Protein AF-A0A3D0PA79-F1 (afdb_monomer_lite)

Radius of gyration: 17.0 Å; chains: 1; bounding box: 47×31×41 Å

Structure (mmCIF, N/CA/C/O backbone):
data_AF-A0A3D0PA79-F1
#
_entry.id   AF-A0A3D0PA79-F1
#
loop_
_atom_site.group_PDB
_atom_site.id
_atom_site.type_symbol
_atom_site.label_atom_id
_atom_site.label_alt_id
_atom_site.label_comp_id
_atom_site.label_asym_id
_atom_site.label_entity_id
_atom_site.label_seq_id
_atom_site.pdbx_PDB_ins_code
_atom_site.Cartn_x
_atom_site.Cartn_y
_atom_site.Cartn_z
_atom_site.occupancy
_atom_site.B_iso_or_equiv
_atom_site.auth_seq_id
_atom_site.auth_comp_id
_atom_site.auth_asym_id
_atom_site.auth_atom_id
_atom_site.pdbx_PDB_model_num
ATOM 1 N N . MET A 1 1 ? -17.992 0.519 23.769 1.00 36.78 1 MET A N 1
ATOM 2 C CA . MET A 1 1 ? -16.547 0.786 23.599 1.00 36.78 1 MET A CA 1
ATOM 3 C C . MET A 1 1 ? -16.282 0.876 22.112 1.00 36.78 1 MET A C 1
ATOM 5 O O . MET A 1 1 ? -16.690 -0.036 21.404 1.00 36.78 1 MET A O 1
ATOM 9 N N . LEU A 1 2 ? -15.693 1.971 21.632 1.00 39.31 2 LEU A N 1
ATOM 10 C CA . LEU A 1 2 ? -15.234 2.048 20.245 1.00 39.31 2 LEU A CA 1
ATOM 11 C C . LEU A 1 2 ? -14.157 0.974 20.070 1.00 39.31 2 LEU A C 1
ATOM 13 O O . LEU A 1 2 ? -13.122 1.018 20.732 1.00 39.31 2 LEU A O 1
ATOM 17 N N . GLN A 1 3 ? -14.460 -0.046 19.272 1.00 54.16 3 GLN A N 1
ATOM 18 C CA . GLN A 1 3 ? -13.508 -1.086 18.902 1.00 54.16 3 GLN A CA 1
ATOM 19 C C . GLN A 1 3 ? -12.375 -0.391 18.136 1.00 54.16 3 GLN A C 1
ATOM 21 O O . GLN A 1 3 ? -12.646 0.327 17.175 1.00 54.16 3 GLN A O 1
ATOM 26 N N . GLY A 1 4 ? -11.131 -0.522 18.603 1.00 68.94 4 GLY A N 1
ATOM 27 C CA . GLY A 1 4 ? -9.978 -0.015 17.858 1.00 68.94 4 GLY A CA 1
ATOM 28 C C . GLY A 1 4 ? -9.856 -0.706 16.495 1.00 68.94 4 GLY A C 1
ATOM 29 O O . GLY A 1 4 ? -10.441 -1.767 16.289 1.00 68.94 4 GLY A O 1
ATOM 30 N N . ASP A 1 5 ? -9.063 -0.134 15.586 1.00 83.81 5 ASP A N 1
ATOM 31 C CA . ASP A 1 5 ? -8.858 -0.641 14.213 1.00 83.81 5 ASP A CA 1
ATOM 32 C C . ASP A 1 5 ? -8.381 -2.112 14.140 1.00 83.81 5 ASP A C 1
ATOM 34 O O . ASP A 1 5 ? -8.473 -2.748 13.088 1.00 83.81 5 ASP A O 1
ATOM 38 N N . PHE A 1 6 ? -7.880 -2.661 15.252 1.00 90.94 6 PHE A N 1
ATOM 39 C CA . PHE A 1 6 ? -7.354 -4.018 15.373 1.00 90.94 6 PHE A CA 1
ATOM 40 C C . PHE A 1 6 ? -7.949 -4.745 16.591 1.00 90.94 6 PHE A C 1
ATOM 42 O O . PHE A 1 6 ? -8.227 -4.109 17.615 1.00 90.94 6 PHE A O 1
ATOM 49 N N . PRO A 1 7 ? -8.112 -6.081 16.527 1.00 89.12 7 PRO A N 1
ATOM 50 C CA . PRO A 1 7 ? -8.653 -6.859 17.634 1.00 89.12 7 PRO A CA 1
ATOM 51 C C . PRO A 1 7 ? -7.696 -6.882 18.834 1.00 89.12 7 PRO A C 1
ATOM 53 O O . PRO A 1 7 ? -6.477 -6.923 18.679 1.00 89.12 7 PRO A O 1
ATOM 56 N N . ALA A 1 8 ? -8.250 -6.942 20.050 1.00 88.75 8 ALA A N 1
ATOM 57 C CA . ALA A 1 8 ? -7.464 -7.012 21.290 1.00 88.75 8 ALA A CA 1
ATOM 58 C C . ALA A 1 8 ? -6.569 -8.265 21.377 1.00 88.75 8 ALA A C 1
ATOM 60 O O . ALA A 1 8 ? -5.564 -8.263 22.082 1.00 88.75 8 ALA A O 1
ATOM 61 N N . THR A 1 9 ? -6.904 -9.318 20.626 1.00 93.06 9 THR A N 1
ATOM 62 C CA . THR A 1 9 ? -6.103 -10.543 20.489 1.00 93.06 9 THR A CA 1
ATOM 63 C C . THR A 1 9 ? -4.827 -10.351 19.662 1.00 93.06 9 THR A C 1
ATOM 65 O O . THR A 1 9 ? -3.994 -11.253 19.631 1.00 93.06 9 THR A O 1
ATOM 68 N N . ALA A 1 10 ? -4.635 -9.191 19.021 1.00 92.81 10 ALA A N 1
ATOM 69 C CA . ALA A 1 10 ? -3.447 -8.844 18.246 1.00 92.81 10 ALA A CA 1
ATOM 70 C C . ALA A 1 10 ? -2.656 -7.697 18.918 1.00 92.81 10 ALA A C 1
ATOM 72 O O . ALA A 1 10 ? -2.628 -6.573 18.409 1.00 92.81 10 ALA A O 1
ATOM 73 N N . PRO A 1 11 ? -1.977 -7.947 20.056 1.00 93.19 11 PRO A N 1
ATOM 74 C CA . PRO A 1 11 ? -1.363 -6.893 20.873 1.00 93.19 11 PRO A CA 1
ATOM 75 C C . PRO A 1 11 ? -0.269 -6.101 20.140 1.00 93.19 11 PRO A C 1
ATOM 77 O O . PRO A 1 11 ? -0.058 -4.922 20.418 1.00 93.19 11 PRO A O 1
ATOM 80 N N . ALA A 1 12 ? 0.403 -6.719 19.165 1.00 95.81 12 ALA A N 1
ATOM 81 C CA . ALA A 1 12 ? 1.434 -6.067 18.362 1.00 95.81 12 ALA A CA 1
ATOM 82 C C . ALA A 1 12 ? 0.885 -5.284 17.152 1.00 95.81 12 ALA A C 1
ATOM 84 O O . ALA A 1 12 ? 1.645 -4.557 16.514 1.00 95.81 12 ALA A O 1
ATOM 85 N N . ALA A 1 13 ? -0.409 -5.392 16.823 1.00 94.56 13 ALA A N 1
ATOM 86 C CA . ALA A 1 13 ? -0.954 -4.815 15.593 1.00 94.56 13 ALA A CA 1
ATOM 87 C C . ALA A 1 13 ? -0.825 -3.287 15.558 1.00 94.56 13 ALA A C 1
ATOM 89 O O . ALA A 1 13 ? -0.270 -2.743 14.609 1.00 94.56 13 ALA A O 1
ATOM 90 N N . ASN A 1 14 ? -1.249 -2.603 16.625 1.00 94.50 14 ASN A N 1
ATOM 91 C CA . ASN A 1 14 ? -1.129 -1.148 16.734 1.00 94.50 14 ASN A CA 1
ATOM 92 C C . ASN A 1 14 ? 0.325 -0.653 16.604 1.00 94.50 14 ASN A C 1
ATOM 94 O O . ASN A 1 14 ? 0.590 0.153 15.707 1.00 94.50 14 ASN A O 1
ATOM 98 N N . PRO A 1 15 ? 1.292 -1.104 17.433 1.00 95.31 15 PRO A N 1
ATOM 99 C CA . PRO A 1 15 ? 2.656 -0.593 17.336 1.00 95.31 15 PRO A CA 1
ATOM 100 C C . PRO A 1 15 ? 3.308 -0.908 15.985 1.00 95.31 15 PRO A C 1
ATOM 102 O O . PRO A 1 15 ? 4.009 -0.047 15.459 1.00 95.31 15 PRO A O 1
ATOM 105 N N . VAL A 1 16 ? 3.055 -2.082 15.390 1.00 96.75 16 VAL A N 1
ATOM 106 C CA . VAL A 1 16 ? 3.577 -2.437 14.057 1.00 96.75 16 VAL A CA 1
ATOM 107 C C . VAL A 1 16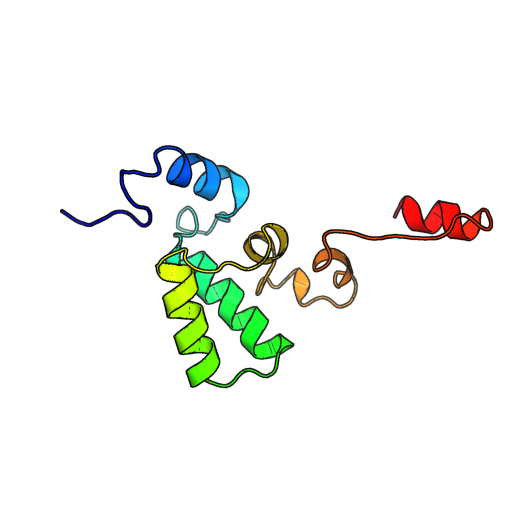 ? 2.948 -1.571 12.966 1.00 96.75 16 VAL A C 1
ATOM 109 O O . VAL A 1 16 ? 3.665 -0.997 12.149 1.00 96.75 16 VAL A O 1
ATOM 112 N N . PHE A 1 17 ? 1.625 -1.415 12.964 1.00 97.31 17 PHE A N 1
ATOM 113 C CA . PHE A 1 17 ? 0.931 -0.609 11.965 1.00 97.31 17 PHE A CA 1
ATOM 114 C C . PHE A 1 17 ? 1.410 0.847 11.976 1.00 97.31 17 PHE A C 1
ATOM 116 O O . PHE A 1 17 ? 1.838 1.371 10.941 1.00 97.31 17 PHE A O 1
ATOM 123 N N . TYR A 1 18 ? 1.397 1.489 13.147 1.00 96.31 18 TYR A N 1
ATOM 124 C CA . TYR A 1 18 ? 1.718 2.910 13.248 1.00 96.31 18 TYR A CA 1
ATOM 125 C C . TYR A 1 18 ? 3.187 3.222 12.965 1.00 96.31 18 TYR A C 1
ATOM 127 O O . TYR A 1 18 ? 3.489 4.308 12.466 1.00 96.31 18 TYR A O 1
ATOM 135 N N . ARG A 1 19 ? 4.109 2.291 13.248 1.00 97.00 19 ARG A N 1
ATOM 136 C CA . ARG A 1 19 ? 5.537 2.492 12.962 1.00 97.00 19 ARG A CA 1
ATOM 137 C C . ARG A 1 19 ? 5.934 2.149 11.525 1.00 97.00 19 ARG A C 1
ATOM 139 O O . ARG A 1 19 ? 6.971 2.636 11.088 1.00 97.00 19 ARG A O 1
ATOM 146 N N . THR A 1 20 ? 5.156 1.322 10.819 1.00 97.56 20 THR A N 1
ATOM 147 C CA . THR A 1 20 ? 5.568 0.753 9.523 1.00 97.56 20 THR A CA 1
ATOM 148 C C . THR A 1 20 ? 4.714 1.211 8.340 1.00 97.56 20 THR A C 1
ATOM 150 O O . THR A 1 20 ? 5.280 1.515 7.297 1.00 97.56 20 THR A O 1
ATOM 153 N N . TYR A 1 21 ? 3.384 1.277 8.467 1.00 97.94 21 TYR A N 1
ATOM 154 C CA . TYR A 1 21 ? 2.488 1.474 7.309 1.00 97.94 21 TYR A CA 1
ATOM 155 C C . TYR A 1 21 ? 1.682 2.771 7.356 1.00 97.94 21 TYR A C 1
ATOM 157 O O . TYR A 1 21 ? 1.320 3.312 6.316 1.00 97.94 21 TYR A O 1
ATOM 165 N N . SER A 1 22 ? 1.421 3.287 8.555 1.00 97.69 22 SER A N 1
ATOM 166 C CA . SER A 1 22 ? 0.715 4.552 8.746 1.00 97.69 22 SER A CA 1
ATOM 167 C C . SER A 1 22 ? 1.616 5.736 8.389 1.00 97.69 22 SER A C 1
ATOM 169 O O . SER A 1 22 ? 2.658 5.931 9.023 1.00 97.69 22 SER A O 1
ATOM 171 N N . ARG A 1 23 ? 1.246 6.554 7.400 1.00 97.19 23 ARG A N 1
ATOM 172 C CA . ARG A 1 23 ? 2.023 7.745 7.011 1.00 97.19 23 ARG A CA 1
ATOM 173 C C . ARG A 1 23 ? 1.652 8.954 7.872 1.00 97.19 23 ARG A C 1
ATOM 175 O O . ARG A 1 23 ? 0.576 9.007 8.464 1.00 97.19 23 ARG A O 1
ATOM 182 N N . LYS A 1 24 ? 2.555 9.937 7.965 1.00 96.69 24 LYS A N 1
ATOM 183 C CA . LYS A 1 24 ? 2.254 11.231 8.602 1.00 96.69 24 LYS A CA 1
ATOM 184 C C . LYS A 1 24 ? 1.340 12.054 7.694 1.00 96.69 24 LYS A C 1
ATOM 186 O O . LYS A 1 24 ? 1.565 12.113 6.488 1.00 96.69 24 LYS A O 1
ATOM 191 N N . THR A 1 25 ? 0.360 12.717 8.289 1.00 93.56 25 THR A N 1
ATOM 192 C CA . THR A 1 25 ? -0.560 13.658 7.643 1.00 93.56 25 THR A CA 1
ATOM 193 C C . THR A 1 25 ? -0.533 14.989 8.396 1.00 93.56 25 THR A C 1
ATOM 195 O O . THR A 1 25 ? 0.060 15.090 9.472 1.00 93.56 25 THR A O 1
ATOM 198 N N . ALA A 1 26 ? -1.192 16.021 7.864 1.00 94.31 26 ALA A N 1
ATOM 199 C CA . ALA A 1 26 ? -1.286 17.321 8.535 1.00 94.31 26 ALA A CA 1
ATOM 200 C C . ALA A 1 26 ? -1.972 17.244 9.916 1.00 94.31 26 ALA A C 1
ATOM 202 O O . ALA A 1 26 ? -1.701 18.063 10.787 1.00 94.31 26 ALA A O 1
ATOM 203 N N . THR A 1 27 ? -2.836 16.247 10.129 1.00 92.69 27 THR A N 1
ATOM 204 C CA . THR A 1 27 ? -3.618 16.064 11.361 1.00 92.69 27 THR A CA 1
ATOM 205 C C . THR A 1 27 ? -3.092 14.934 12.250 1.00 92.69 27 THR A C 1
ATOM 207 O O . THR A 1 27 ? -3.757 14.558 13.212 1.00 92.69 27 THR A O 1
ATOM 210 N N . GLY A 1 28 ? -1.927 14.358 11.936 1.00 95.12 28 GLY A N 1
ATOM 211 C CA . GLY A 1 28 ? -1.324 13.277 12.714 1.00 95.12 28 GLY A CA 1
ATOM 212 C C . GLY A 1 28 ? -0.812 12.140 11.840 1.00 95.12 28 GLY A C 1
ATOM 213 O O . GLY A 1 28 ? 0.151 12.304 11.091 1.00 95.12 28 GLY A O 1
ATOM 214 N N . ARG A 1 29 ? -1.405 10.954 11.984 1.00 95.69 29 ARG A N 1
ATOM 215 C CA . ARG A 1 29 ? -1.043 9.762 11.211 1.00 95.69 29 ARG A CA 1
ATOM 216 C C . ARG A 1 29 ? -2.278 9.108 10.604 1.00 95.69 29 ARG A C 1
ATOM 218 O O . ARG A 1 29 ? -3.370 9.257 11.144 1.00 95.69 29 ARG A O 1
ATOM 225 N N . GLU A 1 30 ? -2.095 8.380 9.508 1.00 97.31 30 GLU A N 1
ATOM 226 C CA . GLU A 1 30 ? -3.176 7.617 8.878 1.00 97.31 30 GLU A CA 1
ATOM 227 C C . GLU A 1 30 ? -3.736 6.544 9.832 1.00 97.31 30 GLU A C 1
ATOM 229 O O . GLU A 1 30 ? -2.971 5.772 10.420 1.00 97.31 30 GLU A O 1
ATOM 234 N N . SER A 1 31 ? -5.062 6.453 9.951 1.00 96.00 31 SER A N 1
ATOM 235 C CA . SER A 1 31 ? -5.746 5.292 10.537 1.00 96.00 31 SER A CA 1
ATOM 236 C C . SER A 1 31 ? -5.687 4.082 9.602 1.00 96.00 31 SER A C 1
ATOM 238 O O . SER A 1 31 ? -5.370 4.221 8.415 1.00 96.00 31 SER A O 1
ATOM 240 N N . TRP A 1 32 ? -6.037 2.888 10.098 1.00 96.88 32 TRP A N 1
ATOM 241 C CA . TRP A 1 32 ? -6.078 1.692 9.246 1.00 96.88 32 TRP A CA 1
ATOM 242 C C . TRP A 1 32 ? -7.013 1.889 8.052 1.00 96.88 32 TRP A C 1
ATOM 244 O O . TRP A 1 32 ? -6.635 1.634 6.909 1.00 96.88 32 TRP A O 1
ATOM 254 N N . LYS A 1 33 ? -8.208 2.440 8.301 1.00 96.62 33 LYS A N 1
ATOM 255 C CA . LYS A 1 33 ? -9.186 2.743 7.251 1.00 96.62 33 LYS A CA 1
ATOM 256 C C . LYS A 1 33 ? -8.619 3.695 6.193 1.00 96.62 33 LYS A C 1
ATOM 258 O O . LYS A 1 33 ? -8.829 3.466 5.010 1.00 96.62 33 LYS A O 1
ATOM 263 N N . GLN A 1 34 ? -7.886 4.735 6.596 1.00 97.12 34 GLN A N 1
ATOM 264 C CA . GLN A 1 34 ? -7.280 5.678 5.648 1.00 97.12 34 GLN A CA 1
ATOM 265 C C . GLN A 1 34 ? -6.228 5.002 4.759 1.00 97.12 34 GLN A C 1
ATOM 267 O O . GLN A 1 34 ? -6.227 5.226 3.550 1.00 97.12 34 GLN A O 1
ATOM 272 N N . VAL A 1 35 ? -5.389 4.129 5.331 1.00 97.81 35 VAL A N 1
ATOM 273 C CA . VAL A 1 35 ? -4.420 3.331 4.559 1.00 97.81 35 VAL A CA 1
ATOM 274 C C . VAL A 1 35 ? -5.134 2.406 3.570 1.00 97.81 35 VAL A C 1
ATOM 276 O O . VAL A 1 35 ? -4.734 2.338 2.409 1.00 97.81 35 VAL A O 1
ATOM 279 N N . VAL A 1 36 ? -6.207 1.730 3.996 1.00 98.00 36 VAL A N 1
ATOM 280 C CA . VAL A 1 36 ? -7.018 0.862 3.125 1.00 98.00 36 VAL A CA 1
ATOM 281 C C . VAL A 1 36 ? -7.598 1.645 1.947 1.00 98.00 36 VAL A C 1
ATOM 283 O O . VAL A 1 36 ? -7.374 1.253 0.805 1.00 98.00 36 VAL A O 1
ATOM 286 N N . GLU A 1 37 ? -8.280 2.771 2.185 1.00 98.06 37 GLU A N 1
ATOM 287 C CA . GLU A 1 37 ? -8.885 3.549 1.092 1.00 98.06 37 GLU A CA 1
ATOM 288 C C . GLU A 1 37 ? -7.836 4.084 0.109 1.00 98.06 37 GLU A C 1
ATOM 290 O O . GLU A 1 37 ? -8.033 3.996 -1.103 1.00 98.06 37 GLU A O 1
ATOM 295 N N . ARG A 1 38 ? -6.687 4.568 0.605 1.00 97.81 38 ARG A N 1
ATOM 296 C CA . ARG A 1 38 ? -5.577 5.009 -0.252 1.00 97.81 38 ARG A CA 1
ATOM 297 C C . ARG A 1 38 ? -5.080 3.871 -1.149 1.00 97.81 38 ARG A C 1
ATOM 299 O O . ARG A 1 38 ? -4.948 4.041 -2.360 1.00 97.81 38 ARG A O 1
ATOM 306 N N . ASN A 1 39 ? -4.834 2.696 -0.573 1.00 97.81 39 ASN A N 1
ATOM 307 C CA . ASN A 1 39 ? -4.332 1.551 -1.329 1.00 97.81 39 ASN A CA 1
ATOM 308 C C . ASN A 1 39 ? -5.349 1.038 -2.354 1.00 97.81 39 ASN A C 1
ATOM 310 O O . ASN A 1 39 ? -4.950 0.654 -3.453 1.00 97.81 39 ASN A O 1
ATOM 314 N N . LEU A 1 40 ? -6.641 1.030 -2.008 1.00 98.25 40 LEU A N 1
ATOM 315 C CA . LEU A 1 40 ? -7.714 0.622 -2.915 1.00 98.25 40 LEU A CA 1
ATOM 316 C C . LEU A 1 40 ? -7.889 1.598 -4.072 1.00 98.25 40 LEU A C 1
ATOM 318 O O . LEU A 1 40 ? -8.080 1.143 -5.192 1.00 98.25 40 LEU A O 1
ATOM 322 N N . ALA A 1 41 ? -7.765 2.907 -3.840 1.00 97.56 41 ALA A N 1
ATOM 323 C CA . ALA A 1 41 ? -7.774 3.889 -4.923 1.00 97.56 41 ALA A CA 1
ATOM 324 C C . ALA A 1 41 ? -6.650 3.610 -5.937 1.00 97.56 41 ALA A C 1
ATOM 326 O O . ALA A 1 41 ? -6.893 3.584 -7.145 1.00 97.56 41 ALA A O 1
ATOM 327 N N . GLY A 1 42 ? -5.444 3.301 -5.445 1.00 96.50 42 GLY A N 1
ATOM 328 C CA . GLY A 1 42 ? -4.322 2.895 -6.293 1.00 96.50 42 GLY A CA 1
ATOM 329 C C . GLY A 1 42 ? -4.588 1.599 -7.067 1.00 96.50 42 GLY A C 1
ATOM 330 O O . GLY A 1 42 ? -4.347 1.543 -8.269 1.00 96.50 42 GLY A O 1
ATOM 331 N N . LEU A 1 43 ? -5.118 0.565 -6.403 1.00 96.69 43 LEU A N 1
ATOM 332 C CA . LEU A 1 43 ? -5.427 -0.723 -7.043 1.00 96.69 43 LEU A CA 1
ATOM 333 C C . LEU A 1 43 ? -6.567 -0.620 -8.052 1.00 96.69 43 LEU A C 1
ATOM 335 O O . LEU A 1 43 ? -6.503 -1.273 -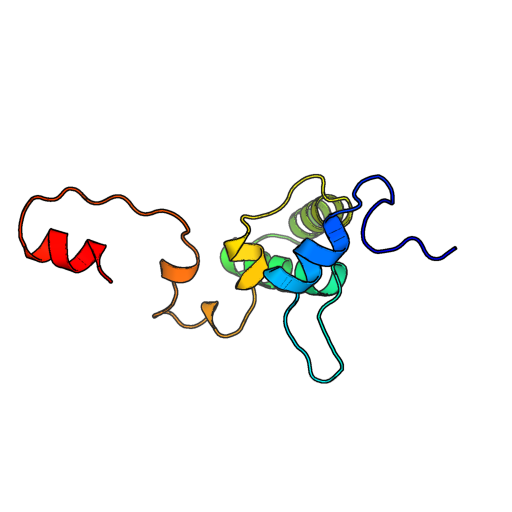9.086 1.00 96.69 43 LEU A O 1
ATOM 339 N N . LYS A 1 44 ? -7.578 0.213 -7.783 1.00 97.75 44 LYS A N 1
ATOM 340 C CA . LYS A 1 44 ? -8.683 0.464 -8.710 1.00 97.75 44 LYS A CA 1
ATOM 341 C C . LYS A 1 44 ? -8.164 0.998 -10.037 1.00 97.75 44 LYS A C 1
ATOM 343 O O . LYS A 1 44 ? -8.520 0.474 -11.085 1.00 97.75 44 LYS A O 1
ATOM 348 N N . SER A 1 45 ? -7.300 2.011 -9.968 1.00 94.44 45 SER A N 1
ATOM 349 C CA . SER A 1 45 ? -6.683 2.617 -11.148 1.00 94.44 45 SER A CA 1
ATOM 350 C C . SER A 1 45 ? -5.767 1.626 -11.876 1.00 94.44 45 SER A C 1
ATOM 352 O O . SER A 1 45 ? -5.922 1.406 -13.074 1.00 94.44 45 SER A O 1
ATOM 354 N N . LEU A 1 46 ? -4.864 0.964 -11.141 1.00 93.62 46 LEU A N 1
ATOM 355 C CA . LEU A 1 46 ? -3.875 0.044 -11.710 1.00 93.62 46 LEU A CA 1
ATOM 356 C C . LEU A 1 46 ? -4.508 -1.204 -12.344 1.00 93.62 46 LEU A C 1
ATOM 358 O O . LEU A 1 46 ? -4.107 -1.620 -13.425 1.00 93.62 46 LEU A O 1
ATOM 362 N N . GLY A 1 47 ? -5.462 -1.818 -11.646 1.00 95.00 47 GLY A N 1
ATOM 363 C CA . GLY A 1 47 ? -6.106 -3.067 -12.049 1.00 95.00 47 GLY A CA 1
ATOM 364 C C . GLY A 1 47 ? -7.375 -2.880 -12.874 1.00 95.00 47 GLY A C 1
ATOM 365 O O . GLY A 1 47 ? -7.988 -3.879 -13.229 1.00 95.00 47 GLY A O 1
ATOM 366 N N . GLN A 1 48 ? -7.781 -1.633 -13.145 1.00 97.00 48 GLN A N 1
ATOM 367 C CA . GLN A 1 48 ? -9.051 -1.301 -13.807 1.00 97.00 48 GLN A CA 1
ATOM 368 C C . GLN A 1 48 ? -10.259 -1.974 -13.130 1.00 97.00 48 GLN A C 1
ATOM 370 O O . GLN A 1 48 ? -11.177 -2.456 -13.790 1.00 97.00 48 GLN A O 1
ATOM 375 N N . LEU A 1 49 ? -10.231 -2.017 -11.795 1.00 97.88 49 LEU A N 1
ATOM 376 C CA . LEU A 1 49 ? -11.209 -2.754 -10.997 1.00 97.88 49 LEU A CA 1
ATOM 377 C C . LEU A 1 49 ? -12.553 -2.025 -10.956 1.00 97.88 49 LEU A C 1
ATOM 379 O O . LEU A 1 49 ? -12.614 -0.792 -10.855 1.00 97.88 49 LEU A O 1
ATOM 383 N N . ASN A 1 50 ? -13.633 -2.797 -10.970 1.00 98.19 50 ASN A N 1
ATOM 384 C CA . ASN A 1 50 ? -14.982 -2.272 -10.802 1.00 98.19 50 ASN A CA 1
ATOM 385 C C . ASN A 1 50 ? -15.323 -2.029 -9.316 1.00 98.19 50 ASN A C 1
ATOM 387 O O . ASN A 1 50 ? -14.554 -2.350 -8.404 1.00 98.19 50 ASN A O 1
ATOM 391 N N . ASP A 1 51 ? -16.479 -1.414 -9.064 1.00 97.81 51 ASP A N 1
ATOM 392 C CA . ASP A 1 51 ? -16.892 -1.044 -7.707 1.00 97.81 51 ASP A CA 1
ATOM 393 C C . ASP A 1 51 ? -17.176 -2.263 -6.816 1.00 97.81 51 ASP A C 1
ATOM 395 O O . ASP A 1 51 ? -16.794 -2.252 -5.645 1.00 97.81 51 ASP A O 1
ATOM 399 N N . ASP A 1 52 ? -17.738 -3.344 -7.364 1.00 98.50 52 ASP A N 1
ATOM 400 C CA . ASP A 1 52 ? -18.021 -4.573 -6.611 1.00 98.50 52 ASP A CA 1
ATOM 401 C C . ASP A 1 52 ? -16.727 -5.265 -6.1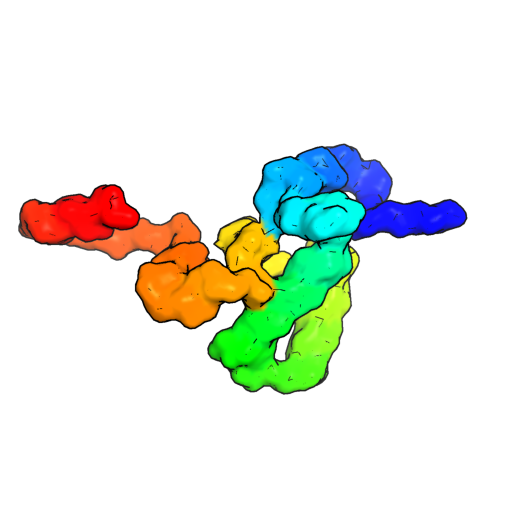47 1.00 98.50 52 ASP A C 1
ATOM 403 O O . ASP A 1 52 ? -16.629 -5.749 -5.011 1.00 98.50 52 ASP A O 1
ATOM 407 N N . GLU A 1 53 ? -15.702 -5.279 -7.003 1.00 98.31 53 GLU A N 1
ATOM 408 C CA . GLU A 1 53 ? -14.368 -5.794 -6.681 1.00 98.31 53 GLU A CA 1
ATOM 409 C C . GLU A 1 53 ? -13.719 -4.974 -5.564 1.00 98.31 53 GLU A C 1
ATOM 411 O O . GLU A 1 53 ? -13.228 -5.531 -4.576 1.00 98.31 53 GLU A O 1
ATOM 416 N N . ILE A 1 54 ? -13.771 -3.645 -5.670 1.00 98.25 54 ILE A N 1
ATOM 417 C CA . ILE A 1 54 ? -13.242 -2.744 -4.644 1.00 98.25 54 ILE A CA 1
ATOM 418 C C . ILE A 1 54 ? -13.995 -2.898 -3.323 1.00 98.25 54 ILE A C 1
ATOM 420 O O . ILE A 1 54 ? -13.368 -2.926 -2.262 1.00 98.25 54 ILE A O 1
ATOM 424 N N . ASP A 1 55 ? -15.312 -3.065 -3.358 1.00 98.44 55 ASP A N 1
ATOM 425 C CA . ASP A 1 55 ? -16.130 -3.279 -2.169 1.00 98.44 55 ASP A CA 1
ATOM 426 C C . ASP A 1 55 ? -15.820 -4.611 -1.482 1.00 98.44 55 ASP A C 1
ATOM 428 O O . ASP A 1 55 ? -15.754 -4.684 -0.246 1.00 98.44 55 ASP A O 1
ATOM 432 N N . LEU A 1 56 ? -15.573 -5.677 -2.248 1.00 98.25 56 LEU A N 1
ATOM 433 C CA . LEU A 1 56 ? -15.077 -6.939 -1.704 1.00 98.25 56 LEU A CA 1
ATOM 434 C C . LEU A 1 56 ? -13.702 -6.758 -1.053 1.00 98.25 56 LEU A C 1
ATOM 436 O O . LEU A 1 56 ? -13.525 -7.123 0.114 1.00 98.25 56 LEU A O 1
ATOM 440 N N . MET A 1 57 ? -12.747 -6.161 -1.765 1.00 98.31 57 MET A N 1
ATOM 441 C CA . MET A 1 57 ? -11.388 -5.955 -1.261 1.00 98.31 57 MET A CA 1
ATOM 442 C C . MET A 1 57 ? -11.370 -5.072 -0.012 1.00 98.31 57 MET A C 1
ATOM 444 O O . MET A 1 57 ? -10.668 -5.390 0.949 1.00 98.31 57 MET A O 1
ATOM 448 N N . ARG A 1 58 ? -12.197 -4.021 0.036 1.00 98.19 58 ARG A N 1
ATOM 449 C CA . ARG A 1 58 ? -12.375 -3.171 1.219 1.00 98.19 58 ARG A CA 1
ATOM 450 C C . ARG A 1 58 ? -12.837 -3.976 2.419 1.00 98.19 58 ARG A C 1
ATOM 452 O O . ARG A 1 58 ? -12.233 -3.876 3.485 1.00 98.19 58 ARG A O 1
ATOM 459 N N . ARG A 1 59 ? -13.868 -4.813 2.263 1.00 97.81 59 ARG A N 1
ATOM 460 C CA . ARG A 1 59 ? -14.348 -5.679 3.353 1.00 97.81 59 ARG A CA 1
ATOM 461 C C . ARG A 1 59 ? -13.260 -6.634 3.841 1.00 97.81 59 ARG A C 1
ATOM 463 O O . ARG A 1 59 ? -13.149 -6.835 5.049 1.00 97.81 59 ARG A O 1
ATOM 470 N N . MET A 1 60 ? -12.468 -7.207 2.933 1.00 98.00 60 MET A N 1
ATOM 471 C CA . MET A 1 60 ? -11.387 -8.132 3.294 1.00 98.00 60 MET A CA 1
ATOM 472 C C . MET A 1 60 ? -10.237 -7.429 4.021 1.00 98.00 60 MET A C 1
ATOM 474 O O . MET A 1 60 ? -9.775 -7.935 5.044 1.00 98.00 60 MET A O 1
ATOM 478 N N . GLN A 1 61 ? -9.821 -6.247 3.559 1.00 96.81 61 GLN A N 1
ATOM 479 C CA . GLN A 1 61 ? -8.744 -5.485 4.192 1.00 96.81 61 GLN A CA 1
ATOM 480 C C . GLN A 1 61 ? -9.163 -4.896 5.545 1.00 96.81 61 GLN A C 1
ATOM 482 O O . GLN A 1 61 ? -8.411 -4.988 6.514 1.00 96.81 61 GLN A O 1
ATOM 487 N N . LEU A 1 62 ? -10.379 -4.349 5.662 1.00 95.25 62 LEU A N 1
ATOM 488 C CA . LEU A 1 62 ? -10.880 -3.805 6.932 1.00 95.25 62 LEU A CA 1
ATOM 489 C C . LEU A 1 62 ? -11.010 -4.873 8.026 1.00 95.25 62 LEU A C 1
ATOM 491 O O . LEU A 1 62 ? -10.865 -4.549 9.197 1.00 95.25 62 LEU A O 1
ATOM 495 N N . ARG A 1 63 ? -11.248 -6.135 7.650 1.00 94.56 63 ARG A N 1
ATOM 496 C CA . ARG A 1 63 ? -11.281 -7.286 8.572 1.00 94.56 63 ARG A CA 1
ATOM 497 C C . ARG A 1 63 ? -9.933 -8.005 8.695 1.00 94.56 63 ARG A C 1
ATOM 499 O O . ARG A 1 63 ? -9.877 -9.072 9.296 1.00 94.56 63 ARG A O 1
ATOM 506 N N . GLN A 1 64 ? -8.887 -7.471 8.061 1.00 93.56 64 GLN A N 1
ATOM 507 C CA . GLN A 1 64 ? -7.547 -8.057 7.973 1.00 93.56 64 GLN A CA 1
ATOM 508 C C . GLN A 1 64 ? -7.523 -9.531 7.512 1.00 93.56 64 GLN A C 1
ATOM 510 O O . GLN A 1 64 ? -6.633 -10.289 7.886 1.00 93.56 64 GLN A O 1
ATOM 515 N N . ALA A 1 65 ? -8.484 -9.938 6.677 1.00 95.31 65 ALA A N 1
ATOM 516 C CA . ALA A 1 65 ? -8.588 -11.300 6.148 1.00 95.31 65 ALA A CA 1
ATOM 517 C C . ALA A 1 65 ? -7.715 -11.519 4.900 1.00 95.31 65 ALA A C 1
ATOM 519 O O . ALA A 1 65 ? -7.266 -12.629 4.637 1.00 95.31 65 ALA A O 1
ATOM 520 N N . SER A 1 66 ? -7.483 -10.458 4.124 1.00 96.62 66 SER A N 1
ATOM 521 C CA . SER A 1 66 ? -6.578 -10.461 2.975 1.00 96.62 66 SER A CA 1
ATOM 522 C C . SER A 1 66 ? -6.019 -9.062 2.773 1.00 96.62 66 SER A C 1
ATOM 524 O O . SER A 1 66 ? -6.778 -8.090 2.762 1.00 96.62 66 SER A O 1
ATOM 526 N N . LEU A 1 67 ? -4.696 -8.964 2.647 1.00 96.00 67 LEU A N 1
ATOM 527 C CA . LEU A 1 67 ? -3.958 -7.711 2.540 1.00 96.00 67 LEU A CA 1
ATOM 528 C C . LEU A 1 67 ? -3.031 -7.755 1.322 1.00 96.00 67 LEU A C 1
ATOM 530 O O . LEU A 1 67 ? -2.491 -8.819 1.009 1.00 96.00 67 LEU A O 1
ATOM 534 N N . PRO A 1 68 ? -2.784 -6.613 0.662 1.00 96.12 68 PRO A N 1
ATOM 535 C CA . PRO A 1 68 ? -1.690 -6.520 -0.287 1.00 96.12 68 PRO A CA 1
ATOM 536 C C . PRO A 1 68 ? -0.346 -6.584 0.463 1.00 96.12 68 PRO A C 1
ATOM 538 O O . PRO A 1 68 ? -0.289 -6.532 1.695 1.00 96.12 68 PRO A O 1
ATOM 541 N N . SER A 1 69 ? 0.759 -6.687 -0.277 1.00 96.75 69 SER A N 1
ATOM 542 C CA . SER A 1 69 ? 2.094 -6.755 0.326 1.00 96.75 69 SER A CA 1
ATOM 543 C C . SER A 1 69 ? 2.394 -5.533 1.209 1.00 96.75 69 SER A C 1
ATOM 545 O O . SER A 1 69 ? 1.873 -4.439 0.981 1.00 96.75 69 SER A O 1
ATOM 547 N N . GLY A 1 70 ? 3.300 -5.681 2.184 1.00 97.06 70 GLY A N 1
ATOM 548 C CA . GLY A 1 70 ? 3.705 -4.571 3.060 1.00 97.06 70 GLY A CA 1
ATOM 549 C C . GLY A 1 70 ? 4.223 -3.343 2.299 1.00 97.06 70 GLY A C 1
ATOM 550 O O . GLY A 1 70 ? 4.014 -2.207 2.718 1.00 97.06 70 GLY A O 1
ATOM 551 N N . ARG A 1 71 ? 4.830 -3.554 1.128 1.00 97.06 71 ARG A N 1
ATOM 552 C CA . ARG A 1 71 ? 5.233 -2.462 0.236 1.00 97.06 71 ARG A CA 1
ATOM 553 C C . ARG A 1 71 ? 4.052 -1.719 -0.326 1.00 97.06 71 ARG A C 1
ATOM 555 O O . ARG A 1 71 ? 4.028 -0.499 -0.225 1.00 97.06 71 ARG A O 1
ATOM 562 N N . TRP A 1 72 ? 3.066 -2.427 -0.863 1.00 97.62 72 TRP A N 1
ATOM 563 C CA . TRP A 1 72 ? 1.875 -1.761 -1.364 1.00 97.62 72 TRP A CA 1
ATOM 564 C C . TRP A 1 72 ? 1.119 -1.049 -0.239 1.00 97.62 72 TRP A C 1
ATOM 566 O O . TRP 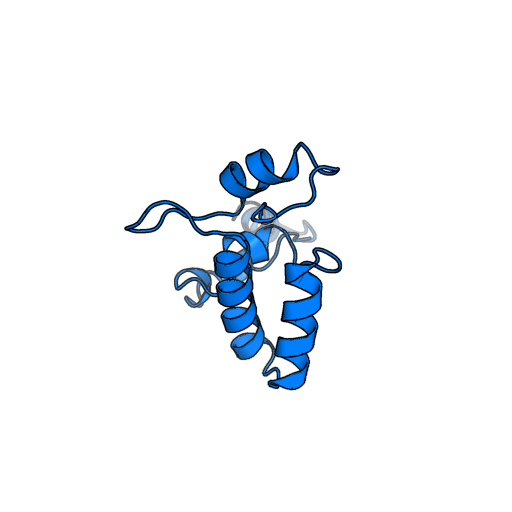A 1 72 ? 0.669 0.069 -0.446 1.00 97.62 72 TRP A O 1
ATOM 576 N N . LEU A 1 73 ? 1.085 -1.608 0.979 1.00 97.81 73 LEU A N 1
ATOM 577 C CA . LEU A 1 73 ? 0.542 -0.902 2.148 1.00 97.81 73 LEU A CA 1
ATOM 578 C C . LEU A 1 73 ? 1.230 0.455 2.397 1.00 97.81 73 LEU A C 1
ATOM 580 O O . LEU A 1 73 ? 0.580 1.421 2.806 1.00 97.81 73 LEU A O 1
ATOM 584 N N . TRP A 1 74 ? 2.535 0.535 2.125 1.00 97.81 74 TRP A N 1
ATOM 585 C CA . TRP A 1 74 ? 3.339 1.741 2.309 1.00 97.81 74 TRP A CA 1
ATOM 586 C C . TRP A 1 74 ? 3.211 2.766 1.171 1.00 97.81 74 TRP A C 1
ATOM 588 O O . TRP A 1 74 ? 3.108 3.965 1.455 1.00 97.81 74 TRP A O 1
ATOM 598 N N . ILE A 1 75 ? 3.244 2.323 -0.093 1.00 97.00 75 ILE A N 1
ATOM 599 C CA . ILE A 1 75 ? 3.340 3.220 -1.263 1.00 97.00 75 ILE A CA 1
ATOM 600 C C . ILE A 1 75 ? 2.091 3.277 -2.146 1.00 97.00 75 ILE A C 1
ATOM 602 O O . ILE A 1 75 ? 1.962 4.222 -2.923 1.00 97.00 75 ILE A O 1
ATOM 606 N N . GLY A 1 76 ? 1.191 2.297 -2.064 1.00 97.00 76 GLY A N 1
ATOM 607 C CA . GLY A 1 76 ? 0.043 2.171 -2.961 1.00 97.00 76 GLY A CA 1
ATOM 608 C C . GLY A 1 76 ? -0.859 3.400 -2.900 1.00 97.00 76 GLY A C 1
ATOM 609 O O . GLY A 1 76 ? -1.144 3.902 -1.818 1.00 97.00 76 GLY A O 1
ATOM 610 N N . GLY A 1 77 ? -1.267 3.934 -4.051 1.00 96.31 77 GLY A N 1
ATOM 611 C CA . GLY A 1 77 ? -2.108 5.139 -4.115 1.00 96.31 77 GLY A CA 1
ATOM 612 C C . GLY A 1 77 ? -1.464 6.410 -3.545 1.00 96.31 77 GLY A C 1
ATOM 613 O O . GLY A 1 77 ? -2.172 7.346 -3.184 1.00 96.31 77 GLY A O 1
ATOM 614 N N . THR A 1 78 ? -0.135 6.450 -3.402 1.00 97.38 78 THR A N 1
ATOM 615 C CA . THR A 1 78 ? 0.585 7.701 -3.119 1.00 97.38 78 THR A CA 1
ATOM 616 C C . THR A 1 78 ? 1.013 8.379 -4.426 1.00 97.38 78 THR A C 1
ATOM 618 O O . THR A 1 78 ? 1.367 7.678 -5.371 1.00 97.38 78 THR A O 1
ATOM 621 N N . PRO A 1 79 ? 1.145 9.718 -4.464 1.00 96.06 79 PRO A N 1
ATOM 622 C CA . PRO A 1 79 ? 1.688 10.409 -5.639 1.00 96.06 79 PRO A CA 1
ATOM 623 C C . PRO A 1 79 ? 3.119 9.988 -6.004 1.00 96.06 79 PRO A C 1
ATOM 625 O O . PRO A 1 79 ? 3.590 10.244 -7.105 1.00 96.06 79 PRO A O 1
ATOM 628 N N . TRP A 1 80 ? 3.850 9.369 -5.069 1.00 96.69 80 TRP A N 1
ATOM 629 C CA . TRP A 1 80 ? 5.198 8.876 -5.330 1.00 96.69 80 TRP A CA 1
ATOM 630 C C . TRP A 1 80 ? 5.185 7.710 -6.326 1.00 96.69 80 TRP A C 1
ATOM 632 O O . TRP A 1 80 ? 5.974 7.736 -7.263 1.00 96.69 80 TRP A O 1
ATOM 642 N N . ILE A 1 81 ? 4.282 6.732 -6.167 1.00 95.94 81 ILE A N 1
ATOM 643 C CA . ILE A 1 81 ? 4.224 5.557 -7.058 1.00 95.94 81 ILE A CA 1
ATOM 644 C C . ILE A 1 81 ? 3.551 5.856 -8.406 1.00 95.94 81 ILE A C 1
ATOM 646 O O . ILE A 1 81 ? 3.688 5.083 -9.344 1.00 95.94 81 ILE A O 1
ATOM 650 N N . GLU A 1 82 ? 2.847 6.983 -8.527 1.00 94.19 82 GLU A N 1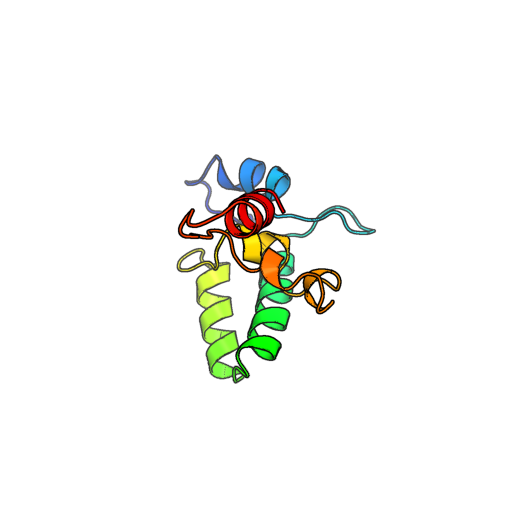
ATOM 651 C CA . GLU A 1 82 ? 2.265 7.434 -9.802 1.00 94.19 82 GLU A CA 1
ATOM 652 C C . GLU A 1 82 ? 3.329 7.914 -10.799 1.00 94.19 82 GLU A C 1
ATOM 654 O O . GLU A 1 82 ? 3.092 7.944 -12.008 1.00 94.19 82 GLU A O 1
ATOM 659 N N . LYS A 1 83 ? 4.517 8.272 -10.301 1.00 96.25 83 LYS A N 1
ATOM 660 C CA . LYS A 1 83 ? 5.656 8.645 -11.134 1.00 96.25 83 LYS A CA 1
ATOM 661 C C . LYS A 1 83 ? 6.238 7.407 -11.810 1.00 96.25 83 LYS A C 1
ATOM 663 O O . LYS A 1 83 ? 6.584 6.439 -11.134 1.00 96.25 83 LYS A O 1
ATOM 668 N N . GLN A 1 84 ? 6.365 7.452 -13.134 1.00 93.94 84 GLN A N 1
ATOM 669 C CA . GLN A 1 84 ? 6.782 6.302 -13.940 1.00 93.94 84 GLN A CA 1
ATOM 670 C C . GLN A 1 84 ? 8.161 5.774 -13.538 1.00 93.94 84 GLN A C 1
ATOM 672 O O . GLN A 1 84 ? 8.351 4.565 -13.495 1.00 93.94 84 GLN A O 1
ATOM 677 N N . GLU A 1 85 ? 9.093 6.647 -13.156 1.00 95.44 85 GLU A N 1
ATOM 678 C CA . GLU A 1 85 ? 10.428 6.261 -12.693 1.00 95.44 85 GLU A CA 1
ATOM 679 C C . GLU A 1 85 ? 10.418 5.402 -11.414 1.00 95.44 85 GLU A C 1
ATOM 681 O O . GLU A 1 85 ? 11.386 4.702 -11.136 1.00 95.44 85 GLU A O 1
ATOM 686 N N . ASN A 1 86 ? 9.317 5.401 -10.656 1.00 95.31 86 ASN A N 1
ATOM 687 C CA . ASN A 1 86 ? 9.198 4.691 -9.383 1.00 95.31 86 ASN A CA 1
ATOM 688 C C . ASN A 1 86 ? 8.491 3.333 -9.500 1.00 95.31 86 ASN A C 1
ATOM 690 O O . ASN A 1 86 ? 8.213 2.709 -8.473 1.00 95.31 86 ASN A O 1
ATOM 694 N N . PHE A 1 87 ? 8.185 2.857 -10.714 1.00 91.94 87 PHE A N 1
ATOM 695 C CA . PHE A 1 87 ? 7.419 1.621 -10.921 1.00 91.94 87 PHE A CA 1
ATOM 696 C C . PHE A 1 87 ? 8.040 0.405 -10.210 1.00 91.94 87 PHE A C 1
ATOM 698 O O . PHE A 1 87 ? 7.316 -0.411 -9.633 1.00 91.94 87 PHE A O 1
ATOM 705 N N . SER A 1 88 ? 9.376 0.309 -10.187 1.00 91.62 88 SER A N 1
ATOM 706 C CA . SER A 1 88 ? 10.124 -0.751 -9.498 1.00 91.62 88 SER A CA 1
ATOM 707 C C . SER A 1 88 ? 9.814 -0.786 -7.998 1.00 91.62 88 SER A C 1
ATOM 709 O O . SER A 1 88 ? 9.786 -1.852 -7.385 1.00 91.62 88 SER A O 1
ATOM 711 N N . GLY A 1 89 ? 9.444 0.358 -7.417 1.00 92.25 89 GLY A N 1
ATOM 712 C CA . GLY A 1 89 ? 8.987 0.484 -6.042 1.00 92.25 89 GLY A CA 1
ATOM 713 C C . GLY A 1 89 ? 7.757 -0.366 -5.717 1.00 92.25 89 GLY A C 1
ATOM 714 O O . GLY A 1 89 ? 7.590 -0.740 -4.557 1.00 92.25 89 GLY A O 1
ATOM 715 N N . ALA A 1 90 ? 6.919 -0.739 -6.690 1.00 93.31 90 ALA A N 1
ATOM 716 C CA . ALA A 1 90 ? 5.799 -1.661 -6.467 1.00 93.31 90 ALA A CA 1
ATOM 717 C C . ALA A 1 90 ? 6.239 -3.122 -6.254 1.00 93.31 90 ALA A C 1
ATOM 719 O O . ALA A 1 90 ? 5.482 -3.912 -5.683 1.00 93.31 90 ALA A O 1
ATOM 720 N N . TYR A 1 91 ? 7.464 -3.476 -6.648 1.00 92.06 91 TYR A N 1
ATOM 721 C CA . TYR A 1 91 ? 8.007 -4.827 -6.565 1.00 92.06 91 TYR A CA 1
ATOM 722 C C . TYR A 1 91 ? 8.890 -4.984 -5.323 1.00 92.06 91 TYR A C 1
ATOM 724 O O . TYR A 1 91 ? 9.756 -4.164 -5.021 1.00 92.06 91 TYR A O 1
ATOM 732 N N . ASN A 1 92 ? 8.656 -6.054 -4.564 1.00 90.62 92 ASN A N 1
ATOM 733 C CA . ASN A 1 92 ? 9.426 -6.356 -3.350 1.00 90.62 92 ASN A CA 1
ATOM 734 C C . ASN A 1 92 ? 10.637 -7.238 -3.581 1.00 90.62 92 ASN A C 1
ATOM 736 O O . ASN A 1 92 ? 11.526 -7.288 -2.736 1.00 90.62 92 ASN A O 1
ATOM 740 N N . CYS A 1 93 ? 10.616 -7.986 -4.671 1.00 90.00 93 CYS A N 1
ATOM 741 C CA . CYS A 1 93 ? 11.578 -9.025 -4.952 1.00 90.00 93 CYS A CA 1
ATOM 742 C C . CYS A 1 93 ? 11.980 -8.885 -6.412 1.00 90.00 93 CYS A C 1
ATOM 744 O O . CYS A 1 93 ? 11.128 -8.633 -7.265 1.00 90.00 93 CYS A O 1
ATOM 746 N N . THR A 1 94 ? 13.265 -9.065 -6.675 1.00 88.06 94 THR A N 1
ATOM 747 C CA . THR A 1 94 ? 13.830 -9.131 -8.018 1.00 88.06 94 THR A CA 1
ATOM 748 C C . THR A 1 94 ? 14.763 -10.335 -8.092 1.00 88.06 94 THR A C 1
ATOM 750 O O . THR A 1 94 ? 15.251 -10.816 -7.066 1.00 88.06 94 THR A O 1
ATOM 753 N N . SER A 1 95 ? 14.970 -10.850 -9.297 1.00 88.94 95 SER A N 1
ATOM 754 C CA . SER A 1 95 ? 15.926 -11.912 -9.580 1.00 88.94 95 SER A CA 1
ATOM 755 C C . SER A 1 95 ? 16.529 -11.653 -10.952 1.00 88.94 95 SER A C 1
ATOM 757 O O . SER A 1 95 ? 15.797 -11.486 -11.926 1.00 88.94 95 SER A O 1
ATOM 759 N N . THR A 1 96 ? 17.858 -11.628 -11.010 1.00 89.00 96 THR A N 1
ATOM 760 C CA . THR A 1 96 ? 18.629 -11.357 -12.224 1.00 89.00 96 THR A CA 1
ATOM 761 C C . THR A 1 96 ? 19.752 -12.380 -12.322 1.00 89.00 96 THR A C 1
ATOM 763 O O . THR A 1 96 ? 20.410 -12.685 -11.327 1.00 89.00 96 THR A O 1
ATOM 766 N N . ASN A 1 97 ? 19.978 -12.921 -13.519 1.00 92.44 97 ASN A N 1
ATOM 767 C CA . ASN A 1 97 ? 21.112 -13.806 -13.766 1.00 92.44 97 ASN A CA 1
ATOM 768 C C . ASN A 1 97 ? 22.385 -12.975 -13.946 1.00 92.44 97 ASN A C 1
ATOM 770 O O . ASN A 1 97 ? 22.441 -12.106 -14.814 1.00 92.44 97 ASN A O 1
ATOM 774 N N . LEU A 1 98 ? 23.417 -13.273 -13.159 1.00 93.00 98 LEU A N 1
ATOM 775 C CA . LEU A 1 98 ? 24.711 -12.603 -13.240 1.00 93.00 98 LEU A CA 1
ATOM 776 C C . LEU A 1 98 ? 25.541 -13.177 -14.399 1.00 93.00 98 LEU A C 1
ATOM 778 O O . LEU A 1 98 ? 26.298 -14.129 -14.216 1.00 93.00 98 LEU A O 1
ATOM 782 N N . VAL A 1 99 ? 25.353 -12.619 -15.595 1.00 95.31 99 VAL A N 1
ATOM 783 C CA . VAL A 1 99 ? 26.028 -13.065 -16.830 1.00 95.31 99 VAL A CA 1
ATOM 784 C C . VAL A 1 99 ? 27.185 -12.156 -17.258 1.00 95.31 99 VAL A C 1
ATOM 786 O O . VAL A 1 99 ? 28.093 -12.620 -17.943 1.00 95.31 99 VAL A O 1
ATOM 789 N N . ASP A 1 100 ? 27.187 -10.895 -16.817 1.00 95.06 100 ASP A N 1
ATOM 790 C CA . ASP A 1 100 ? 28.227 -9.896 -17.073 1.00 95.06 100 ASP A CA 1
ATOM 791 C C . ASP A 1 100 ? 28.195 -8.756 -16.024 1.00 95.06 100 ASP A C 1
ATOM 793 O O . ASP A 1 100 ? 27.440 -8.791 -15.047 1.00 95.06 100 ASP A O 1
ATOM 797 N N . TRP A 1 101 ? 29.059 -7.750 -16.203 1.00 94.12 101 TRP A N 1
ATOM 798 C CA . TRP A 1 101 ? 29.175 -6.597 -15.302 1.00 94.12 101 TRP A CA 1
ATOM 799 C C . TRP A 1 101 ? 27.997 -5.624 -15.381 1.00 94.12 101 TRP A C 1
ATOM 801 O O . TRP A 1 101 ? 27.718 -4.936 -14.400 1.00 94.12 101 TRP A O 1
ATOM 811 N N . GLU A 1 102 ? 27.303 -5.561 -16.517 1.00 93.06 102 GLU A N 1
ATOM 812 C CA . GLU A 1 102 ? 26.106 -4.731 -16.659 1.00 93.06 102 GLU A CA 1
ATOM 813 C C . GLU A 1 102 ? 24.963 -5.335 -15.835 1.00 93.06 102 GLU A C 1
ATOM 815 O O . GLU A 1 102 ? 24.368 -4.651 -15.003 1.00 93.06 102 GLU A O 1
ATOM 820 N N . ALA A 1 103 ? 24.754 -6.650 -15.950 1.00 90.44 103 ALA A N 1
ATOM 821 C CA . ALA A 1 103 ? 23.819 -7.403 -15.121 1.00 90.44 103 ALA A CA 1
ATOM 822 C C . ALA A 1 103 ? 24.142 -7.298 -13.621 1.00 90.44 103 ALA A C 1
ATOM 824 O O . ALA A 1 103 ? 23.226 -7.278 -12.798 1.00 90.44 103 ALA A O 1
ATOM 825 N N . PHE A 1 104 ? 25.426 -7.200 -13.250 1.00 89.88 104 PHE A N 1
ATOM 826 C CA . PHE A 1 104 ? 25.827 -6.907 -11.871 1.00 89.88 104 PHE A CA 1
ATOM 827 C C . PHE A 1 104 ? 25.374 -5.515 -11.417 1.00 89.88 104 PHE A C 1
ATOM 829 O O . PHE A 1 104 ? 24.802 -5.391 -10.335 1.00 89.88 104 PHE A O 1
ATOM 836 N N . GLY A 1 105 ? 25.605 -4.486 -12.240 1.00 89.38 105 GLY A N 1
ATOM 837 C CA . GLY A 1 105 ? 25.193 -3.111 -11.945 1.00 89.38 105 GLY A CA 1
ATOM 838 C C . GLY A 1 105 ? 23.691 -2.999 -11.684 1.00 89.38 105 GLY A C 1
ATOM 839 O O . GLY A 1 105 ? 23.286 -2.404 -10.691 1.00 89.38 105 GLY A O 1
ATOM 840 N N . LEU A 1 106 ? 22.880 -3.691 -12.488 1.00 85.00 106 LEU A N 1
ATOM 841 C CA . LEU A 1 106 ? 21.419 -3.721 -12.348 1.00 85.00 106 LEU A CA 1
ATOM 842 C C . LEU A 1 106 ? 20.907 -4.367 -11.046 1.00 85.00 106 LEU A C 1
ATOM 844 O O . LEU A 1 106 ? 19.745 -4.181 -10.704 1.00 85.00 106 LEU A O 1
ATOM 848 N N . MET A 1 107 ? 21.718 -5.156 -10.328 1.00 80.00 107 MET A N 1
ATOM 849 C CA . MET A 1 107 ? 21.331 -5.716 -9.020 1.00 80.00 107 MET A CA 1
ATOM 850 C C . MET A 1 107 ? 21.588 -4.759 -7.850 1.00 80.00 107 MET A C 1
ATOM 852 O O . MET A 1 107 ? 21.124 -5.023 -6.740 1.00 80.00 107 MET A O 1
ATOM 856 N N . MET A 1 108 ? 22.378 -3.710 -8.079 1.00 76.44 108 MET A N 1
ATOM 857 C CA . MET A 1 108 ? 22.774 -2.742 -7.057 1.00 76.44 108 MET A CA 1
ATOM 858 C C . MET A 1 108 ? 21.926 -1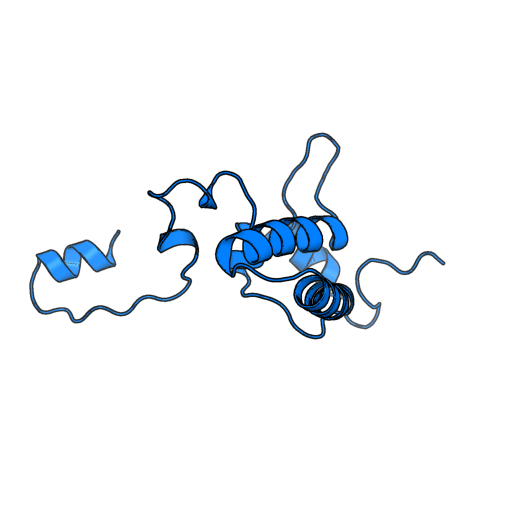.461 -7.087 1.00 76.44 108 MET A C 1
ATOM 860 O O . MET A 1 108 ? 21.950 -0.725 -6.098 1.00 76.44 108 MET A O 1
ATOM 864 N N . ASP A 1 109 ? 21.206 -1.226 -8.189 1.00 61.81 109 ASP A N 1
ATOM 865 C CA . ASP A 1 109 ? 20.185 -0.178 -8.363 1.00 61.81 109 ASP A CA 1
ATOM 866 C C . ASP A 1 109 ? 18.847 -0.554 -7.694 1.00 61.81 109 ASP A C 1
ATOM 868 O O . ASP A 1 109 ? 18.226 0.342 -7.070 1.00 61.81 109 ASP A O 1
#

Foldseek 3Di:
DPQALDHPVCVCCVVCCQVQQWDQDPVGTDGQLRLLVLQLVQCCVVVVDDPVRSVVSSVCSSHVVDDDDSQSSRPRNHPQCVDPVCVCSSDDDDDFDCPDVVSVVVVVD

Sequence (109 aa):
MLQGDFPATAPAANPVFYRTYSRKTATGRESWKQVVERNLAGLKSLGQLNDDEIDLMRRMQLRQASLPSGRWLWIGGTPWIEKQENFSGAYNCTSTNLVDWEAFGLMMD

Secondary structure (DSSP, 8-state):
----SS-TT-TTHHHHHHHHTPPEETTEE--HHHHHHHHHHHHHHHHT--HHHHHHHHHHHHTTSS---HHHHHHTTSTTTTSGGGGGGG-S-------SHHHHHTTT-

pLDDT: mean 92.83, std 10.03, range [36.78, 98.5]